Protein AF-A0A2J4P1G3-F1 (afdb_monomer)

InterPro domains:
  IPR060211 EcpR-like, N-terminal domain [PF27348] (8-126)

Foldseek 3Di:
DPQAWWFFLFDPVRATLPDDGDPVNVPDPGAGETEPPPPDPVVSVVVSVLVVVAPAFPDSLHEYEYAQEPVVVVSVLDCVNVVSVVVSVHAYEYEYEPVRLQQLLQCCVPPPSHVYYHYPPPDDVLSSVVSNCNRVVHDDDDPRDHHDDPVRSVVSD

Sequence (157 aa):
MKHGNVLCQSCSVKCQILPEQEFSASQCLNPKVCIWPGVNVFFEAGVRSLINSISIITSSEGFVFVDFSWRNIHFFMNDEWVEYLASTNMKVILLADVKMAALANYYKQNEKSVTEVLYLSEGLGATLINFRKVFIGLPLFRRSGRALTKKERQVLY

Mean predicted aligned error: 5.06 Å

Nearest PDB structures (foldseek):
  5o8y-assembly1_D  TM=5.180E-01  e=1.360E+00  Salmonella enterica subsp. enterica serovar Typhimurium str. LT2
  7csg-assembly1_B  TM=3.743E-01  e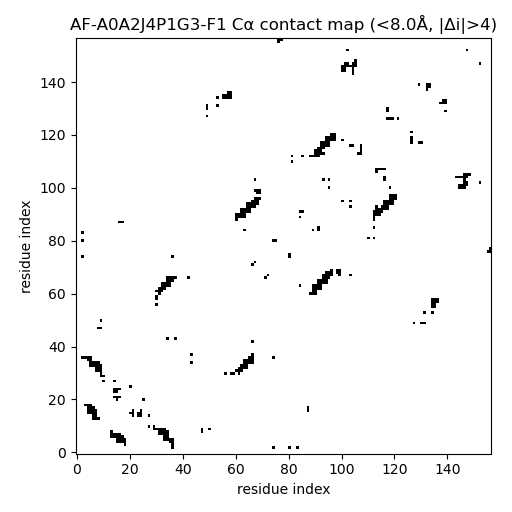=7.902E+00  Arabidopsis thaliana

pLDDT: mean 86.78, std 8.21, range [50.44, 96.69]

Solvent-accessible surface area (backbone atoms only — not comparable to full-atom values): 8988 Å² total; per-residue (Å²): 130,87,82,62,58,38,33,29,67,61,48,97,80,40,35,31,56,31,88,64,62,37,72,63,42,76,68,53,84,54,67,47,33,29,45,34,76,64,85,48,68,66,58,51,51,52,53,46,56,50,56,76,71,51,94,62,70,69,55,89,59,23,35,36,42,30,64,39,32,68,92,47,42,82,66,63,49,56,67,64,53,60,54,58,54,42,73,70,63,25,40,28,33,37,39,18,33,79,88,26,38,28,58,51,39,30,43,50,74,73,35,84,46,34,70,44,77,47,61,63,79,66,46,70,72,54,42,54,52,51,52,52,28,58,40,57,68,47,87,73,84,88,78,77,71,68,50,49,50,77,71,61,52,57,72,67,91

Radius of gyration: 14.96 Å; Cα contacts (8 Å, |Δi|>4): 234; chains: 1; bounding box: 43×34×27 Å

Secondary structure (DSSP, 8-state):
-----EEESSSTT--EEESS--HHHHS--S--EEEES---HHHHHHHHHHHHT-S----TT-EEEEEE-GGGGGGGSSSHHHHHHHTTTPEEEEEE-TTTHHHHHHHHHH-TTEEEEEEGGG-HHHHHHHHHHHHHTPPPP----PPPPHHHHHTT-

Structure (mmCIF, N/CA/C/O backbone):
data_AF-A0A2J4P1G3-F1
#
_entry.id   AF-A0A2J4P1G3-F1
#
loop_
_atom_site.group_PDB
_atom_site.id
_atom_site.type_symbol
_atom_site.label_atom_id
_atom_site.label_alt_id
_atom_site.label_comp_id
_atom_site.label_asym_id
_atom_site.label_entity_id
_atom_site.label_seq_id
_atom_site.pdbx_PDB_ins_code
_atom_site.Cartn_x
_atom_site.Cartn_y
_atom_site.Cartn_z
_atom_site.occupancy
_atom_site.B_iso_or_equiv
_atom_site.auth_seq_id
_atom_site.auth_comp_id
_atom_site.auth_asym_id
_atom_site.auth_atom_id
_atom_site.pdbx_PDB_model_num
ATOM 1 N N . MET A 1 1 ? -5.675 -16.998 6.233 1.00 50.44 1 MET A N 1
ATOM 2 C CA . MET A 1 1 ? -5.007 -17.201 4.917 1.00 50.44 1 MET A CA 1
ATOM 3 C C . MET A 1 1 ? -3.503 -17.032 5.103 1.00 50.44 1 MET A C 1
ATOM 5 O O . MET A 1 1 ? -3.115 -16.333 6.027 1.00 50.44 1 MET A O 1
ATOM 9 N N . LYS A 1 2 ? -2.637 -17.629 4.268 1.00 70.31 2 LYS A N 1
ATOM 10 C CA . LYS A 1 2 ? -1.232 -17.180 4.226 1.00 70.31 2 LYS A CA 1
ATOM 11 C C . LYS A 1 2 ? -1.204 -15.846 3.477 1.00 70.31 2 LYS A C 1
ATOM 13 O O . LYS A 1 2 ? -1.504 -15.832 2.289 1.00 70.31 2 LYS A O 1
ATOM 18 N N . HIS A 1 3 ? -0.857 -14.757 4.161 1.00 81.94 3 HIS A N 1
ATOM 19 C CA . HIS A 1 3 ? -0.837 -13.391 3.612 1.00 81.94 3 HIS A CA 1
ATOM 20 C C . HIS A 1 3 ? 0.209 -13.165 2.509 1.00 81.94 3 HIS A C 1
ATOM 22 O O . HIS A 1 3 ? 0.262 -12.094 1.926 1.00 81.94 3 HIS A O 1
ATOM 28 N N . GLY A 1 4 ? 1.030 -14.161 2.173 1.00 87.31 4 GLY A N 1
ATOM 29 C CA . GLY A 1 4 ? 2.078 -14.033 1.161 1.00 87.31 4 GLY A CA 1
ATOM 30 C C . GLY A 1 4 ? 3.268 -13.200 1.641 1.00 87.31 4 GLY A C 1
ATOM 31 O O . GLY A 1 4 ? 3.299 -12.700 2.767 1.00 87.31 4 GLY A O 1
ATOM 32 N N . ASN A 1 5 ? 4.276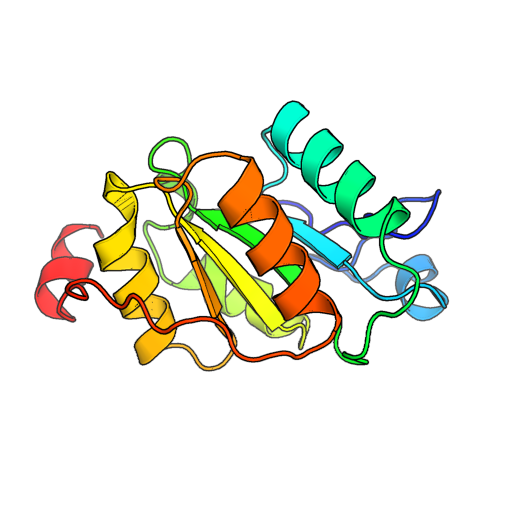 -13.076 0.785 1.00 91.81 5 ASN A N 1
ATOM 33 C CA . ASN A 1 5 ? 5.544 -12.458 1.158 1.00 91.81 5 ASN A CA 1
ATOM 34 C C . ASN A 1 5 ? 5.501 -10.941 0.949 1.00 91.81 5 ASN A C 1
ATOM 36 O O . ASN A 1 5 ? 4.900 -10.448 -0.007 1.00 91.81 5 ASN A O 1
ATOM 40 N N . VAL A 1 6 ? 6.202 -10.204 1.810 1.00 93.81 6 VAL A N 1
ATOM 41 C CA . VAL A 1 6 ? 6.477 -8.775 1.610 1.00 93.81 6 VAL A CA 1
ATOM 42 C C . VAL A 1 6 ? 7.956 -8.633 1.286 1.00 93.81 6 VAL A C 1
ATOM 44 O O . VAL A 1 6 ? 8.808 -8.833 2.151 1.00 93.81 6 VAL A O 1
ATOM 47 N N . LEU A 1 7 ? 8.255 -8.325 0.024 1.00 93.06 7 LEU A N 1
ATOM 48 C CA . LEU A 1 7 ? 9.619 -8.260 -0.502 1.00 93.06 7 LEU A CA 1
ATOM 49 C C . LEU A 1 7 ? 10.013 -6.819 -0.826 1.00 93.06 7 LEU A C 1
ATOM 51 O O . LEU A 1 7 ? 9.244 -6.086 -1.464 1.00 93.06 7 LEU A O 1
ATOM 55 N N . CYS A 1 8 ? 11.234 -6.442 -0.446 1.00 91.50 8 CYS A N 1
ATOM 56 C CA . CYS A 1 8 ? 11.802 -5.145 -0.792 1.00 91.50 8 CYS A CA 1
ATOM 57 C C . CYS A 1 8 ? 12.054 -5.045 -2.304 1.00 91.50 8 CYS A C 1
ATOM 59 O O . CYS A 1 8 ? 12.723 -5.884 -2.895 1.00 91.50 8 CYS A O 1
ATOM 61 N N . GLN A 1 9 ? 11.547 -3.991 -2.932 1.00 89.88 9 GLN A N 1
ATOM 62 C CA . GLN A 1 9 ? 11.697 -3.692 -4.358 1.00 89.88 9 GLN A CA 1
ATOM 63 C C . GLN A 1 9 ? 12.890 -2.778 -4.655 1.00 89.88 9 GLN A C 1
ATOM 65 O O . GLN A 1 9 ? 13.247 -2.594 -5.816 1.00 89.88 9 GLN A O 1
ATOM 70 N N . SER A 1 10 ? 13.507 -2.206 -3.618 1.00 88.19 10 SER A N 1
ATOM 71 C CA . SER A 1 10 ? 14.620 -1.259 -3.752 1.00 88.19 10 SER A CA 1
ATOM 72 C C . SER A 1 10 ? 15.996 -1.924 -3.759 1.00 88.19 10 SER A C 1
ATOM 74 O O . SER A 1 10 ? 16.984 -1.266 -4.066 1.00 88.19 10 SER A O 1
ATOM 76 N N . CYS A 1 11 ? 16.099 -3.204 -3.388 1.00 86.69 11 CYS A N 1
ATOM 77 C CA . CYS A 1 11 ? 17.356 -3.949 -3.419 1.00 86.69 11 CYS A CA 1
ATOM 78 C C . CYS A 1 11 ? 17.337 -5.024 -4.513 1.00 86.69 11 CYS A C 1
ATOM 80 O O . CYS A 1 11 ? 16.294 -5.586 -4.844 1.00 86.69 11 CYS A O 1
ATOM 82 N N . SER A 1 12 ? 18.510 -5.342 -5.062 1.00 85.19 12 SER A N 1
ATOM 83 C CA . SER A 1 12 ? 18.658 -6.337 -6.133 1.00 85.19 12 SER A CA 1
ATOM 84 C C . SER A 1 12 ? 18.288 -7.758 -5.700 1.00 85.19 12 SER A C 1
ATOM 86 O O . SER A 1 12 ? 17.821 -8.544 -6.518 1.00 85.19 12 SER A O 1
ATOM 88 N N . VAL A 1 13 ? 18.471 -8.078 -4.417 1.00 87.12 13 VAL A N 1
ATOM 89 C CA . VAL A 1 13 ? 18.224 -9.412 -3.845 1.00 87.12 13 VAL A CA 1
ATOM 90 C C . VAL A 1 13 ? 16.778 -9.636 -3.397 1.00 87.12 13 VAL A C 1
ATOM 92 O O . VAL A 1 13 ? 16.463 -10.718 -2.919 1.00 87.12 13 VAL A O 1
ATOM 95 N N . LYS A 1 14 ? 15.902 -8.628 -3.526 1.00 89.50 14 LYS A N 1
ATOM 96 C CA . LYS A 1 14 ? 14.504 -8.661 -3.065 1.00 89.50 14 LYS A CA 1
ATOM 97 C C . LYS A 1 14 ? 14.325 -9.220 -1.645 1.00 89.50 14 LYS A C 1
ATOM 99 O O . LYS A 1 14 ? 13.520 -10.121 -1.429 1.00 89.50 14 LYS A O 1
ATOM 104 N N . CYS A 1 15 ? 15.083 -8.690 -0.683 1.00 91.19 15 CYS A N 1
ATOM 105 C CA . CYS A 1 15 ? 15.092 -9.211 0.685 1.00 91.19 15 CYS A CA 1
ATOM 106 C C . CYS A 1 15 ? 13.686 -9.261 1.302 1.00 91.19 15 CYS A C 1
ATOM 108 O O . CYS A 1 15 ? 12.870 -8.345 1.120 1.00 91.19 15 CYS A O 1
ATOM 110 N N . GLN A 1 16 ? 13.412 -10.342 2.031 1.00 92.81 16 GLN A N 1
ATOM 111 C CA . GLN A 1 16 ? 12.106 -10.584 2.631 1.00 92.81 16 GLN A CA 1
ATOM 112 C C . GLN A 1 16 ? 11.954 -9.840 3.960 1.00 92.81 16 GLN A C 1
ATOM 114 O O . GLN A 1 16 ? 12.773 -9.976 4.868 1.00 92.81 16 GLN A O 1
ATOM 119 N N . ILE A 1 17 ? 10.874 -9.066 4.072 1.00 92.19 17 ILE A N 1
ATOM 120 C CA . ILE A 1 17 ? 10.494 -8.345 5.293 1.00 92.19 17 ILE A CA 1
ATOM 121 C C . ILE A 1 17 ? 9.489 -9.160 6.109 1.00 92.19 17 ILE A C 1
ATOM 123 O O . ILE A 1 17 ? 9.619 -9.231 7.325 1.00 92.19 17 ILE A O 1
ATOM 127 N N . LEU A 1 18 ? 8.515 -9.782 5.440 1.00 92.38 18 LEU A N 1
ATOM 128 C CA . LEU A 1 18 ? 7.523 -10.678 6.041 1.00 92.38 18 LEU A CA 1
ATOM 129 C C . LEU A 1 18 ? 7.349 -11.945 5.189 1.00 92.38 18 LEU A C 1
ATOM 131 O O . LEU A 1 18 ? 7.518 -11.856 3.965 1.00 92.38 18 LEU A O 1
ATOM 135 N N . PRO A 1 19 ? 6.957 -13.091 5.783 1.00 85.75 19 PRO A N 1
ATOM 136 C CA . PRO A 1 19 ? 6.495 -13.264 7.174 1.00 85.75 19 PRO A CA 1
ATOM 137 C C . PRO A 1 19 ? 7.612 -13.266 8.221 1.00 85.75 19 PRO A C 1
ATOM 139 O O . PRO A 1 19 ? 7.426 -12.738 9.310 1.00 85.75 19 PRO A O 1
ATOM 142 N N . GLU A 1 20 ? 8.778 -13.801 7.873 1.00 82.56 20 GLU A N 1
ATOM 143 C CA . GLU A 1 20 ? 9.974 -13.756 8.711 1.00 82.56 20 GLU A CA 1
ATOM 144 C C . GLU A 1 20 ? 10.991 -12.834 8.052 1.00 82.56 20 GLU A C 1
ATOM 146 O O . GLU A 1 20 ? 11.293 -12.977 6.860 1.00 82.56 20 GLU A O 1
ATOM 151 N N . GLN A 1 21 ? 11.495 -11.872 8.822 1.00 76.88 21 GLN A N 1
ATOM 152 C CA . GLN A 1 21 ? 12.514 -10.958 8.337 1.00 76.88 21 GLN A CA 1
ATOM 153 C C . GLN A 1 21 ? 13.822 -11.728 8.151 1.00 76.88 21 GLN A C 1
ATOM 155 O O . GLN A 1 21 ? 14.428 -12.199 9.114 1.00 76.88 21 GLN A O 1
ATOM 160 N N . GLU A 1 22 ? 14.281 -11.830 6.908 1.00 77.88 22 GLU A N 1
ATOM 161 C CA . GLU A 1 22 ? 15.582 -12.423 6.621 1.00 77.88 22 GLU A CA 1
ATOM 162 C C . GLU A 1 22 ? 16.713 -11.550 7.178 1.00 77.88 22 GLU A C 1
ATOM 164 O O . GLU A 1 22 ? 16.622 -10.320 7.226 1.00 77.88 22 GLU A O 1
ATOM 169 N N . PHE A 1 23 ? 17.850 -12.170 7.501 1.00 76.62 23 PHE A N 1
ATOM 170 C CA . PHE A 1 23 ? 19.071 -11.440 7.860 1.00 76.62 23 PHE A CA 1
ATOM 171 C C . PHE A 1 23 ? 19.493 -10.436 6.768 1.00 76.62 23 PHE A C 1
ATOM 173 O O . PHE A 1 23 ? 19.963 -9.338 7.054 1.00 76.62 23 PHE A O 1
ATOM 180 N N . SER A 1 24 ? 19.238 -10.758 5.498 1.00 72.25 24 SER A N 1
ATOM 181 C CA . SER A 1 24 ? 19.456 -9.851 4.364 1.00 72.25 24 SER A CA 1
ATOM 182 C C . SER A 1 24 ? 18.648 -8.543 4.484 1.00 72.25 24 SER A C 1
ATOM 184 O O . SER A 1 24 ? 19.103 -7.477 4.065 1.00 72.25 24 SER A O 1
ATOM 186 N N . ALA A 1 25 ? 17.458 -8.590 5.091 1.00 74.75 25 ALA A N 1
ATOM 187 C CA . ALA A 1 25 ? 16.590 -7.436 5.280 1.00 74.75 25 ALA A CA 1
ATOM 188 C C . ALA A 1 25 ? 16.996 -6.561 6.474 1.00 74.75 25 ALA A C 1
ATOM 190 O O . ALA A 1 25 ? 16.652 -5.375 6.483 1.00 74.75 25 ALA A O 1
ATOM 191 N N . SER A 1 26 ? 17.722 -7.095 7.463 1.00 75.94 26 SER A N 1
ATOM 192 C CA . SER A 1 26 ? 18.302 -6.284 8.547 1.00 75.94 26 SER A CA 1
ATOM 193 C C . SER A 1 26 ? 19.549 -5.517 8.094 1.00 75.94 26 SER A C 1
ATOM 195 O O . SER A 1 26 ? 19.818 -4.437 8.612 1.00 75.94 26 SER A O 1
ATOM 197 N N . GLN A 1 27 ? 20.254 -6.019 7.076 1.00 82.25 27 GLN A N 1
ATOM 198 C CA . GLN A 1 27 ? 21.420 -5.364 6.470 1.00 82.25 27 GLN A CA 1
ATOM 199 C C . GLN A 1 27 ? 21.085 -4.479 5.257 1.00 82.25 27 GLN A C 1
ATOM 201 O O . GLN A 1 27 ? 21.973 -3.869 4.662 1.00 82.25 27 GLN A O 1
ATOM 206 N N . CYS A 1 28 ? 19.815 -4.406 4.855 1.00 85.38 28 CYS A N 1
ATOM 207 C CA . CYS A 1 28 ? 19.410 -3.631 3.690 1.00 85.38 28 CYS A CA 1
ATOM 208 C C . CYS A 1 28 ? 19.497 -2.124 3.977 1.00 85.38 28 CYS A C 1
ATOM 210 O O . CYS A 1 28 ? 18.703 -1.585 4.744 1.00 85.38 28 CYS A O 1
ATOM 212 N N . LEU A 1 29 ? 20.444 -1.450 3.319 1.00 83.94 29 LEU A N 1
ATOM 213 C CA . LEU A 1 29 ? 20.648 0.001 3.420 1.00 83.94 29 LEU A CA 1
ATOM 214 C C . LEU A 1 29 ? 19.762 0.810 2.460 1.00 83.94 29 LEU A C 1
ATOM 216 O O . LEU A 1 29 ? 19.717 2.035 2.542 1.00 83.94 29 LEU A O 1
ATOM 220 N N . ASN A 1 30 ? 19.070 0.140 1.533 1.00 86.00 30 ASN A N 1
ATOM 221 C CA . ASN A 1 30 ? 18.170 0.810 0.602 1.00 86.00 30 ASN A CA 1
ATOM 222 C C . ASN A 1 30 ? 16.870 1.217 1.310 1.00 86.00 30 ASN A C 1
ATOM 224 O O . ASN A 1 30 ? 16.384 0.466 2.163 1.00 86.00 30 ASN A O 1
ATOM 228 N N . PRO A 1 31 ? 16.242 2.341 0.916 1.00 85.94 31 PRO A N 1
ATOM 229 C CA . PRO A 1 31 ? 14.907 2.688 1.384 1.00 85.94 31 PRO A CA 1
ATOM 230 C C . PRO A 1 31 ? 13.947 1.521 1.157 1.00 85.94 31 PRO A C 1
ATOM 232 O O . PRO A 1 31 ? 13.806 1.036 0.033 1.00 85.94 31 PRO A O 1
ATOM 235 N N . LYS A 1 32 ? 13.287 1.046 2.214 1.00 89.50 32 LYS A N 1
ATOM 236 C CA . LYS A 1 32 ? 12.393 -0.110 2.115 1.00 89.50 32 LYS A CA 1
ATOM 237 C C . LYS A 1 32 ? 11.134 0.300 1.361 1.00 89.50 32 LYS A C 1
ATOM 239 O O . LYS A 1 32 ? 10.329 1.077 1.863 1.00 89.50 32 LYS A O 1
ATOM 244 N N . VAL A 1 33 ? 10.962 -0.220 0.152 1.00 91.25 33 VAL A N 1
ATOM 245 C CA . VAL A 1 33 ? 9.741 -0.032 -0.632 1.00 91.25 33 VAL A CA 1
ATOM 246 C C . VAL A 1 33 ? 9.247 -1.398 -1.047 1.00 91.25 33 VAL A C 1
ATOM 248 O O . VAL A 1 33 ? 9.991 -2.148 -1.664 1.00 91.25 33 VAL A O 1
ATOM 251 N N . CYS A 1 34 ? 8.017 -1.735 -0.696 1.00 92.69 34 CYS A N 1
ATOM 252 C CA . CYS A 1 34 ? 7.435 -3.044 -0.951 1.00 92.69 34 CYS A CA 1
ATOM 253 C C . CYS A 1 34 ? 6.141 -2.915 -1.734 1.00 92.69 34 CYS A C 1
ATOM 255 O O . CYS A 1 34 ? 5.498 -1.864 -1.742 1.00 92.69 34 CYS A O 1
ATOM 257 N N . ILE A 1 35 ? 5.757 -4.019 -2.361 1.00 93.44 35 ILE A N 1
ATOM 258 C CA . ILE A 1 35 ? 4.488 -4.160 -3.060 1.00 93.44 35 ILE A CA 1
ATOM 259 C C . ILE A 1 35 ? 3.803 -5.405 -2.531 1.00 93.44 35 ILE A C 1
ATOM 261 O O . ILE A 1 35 ? 4.434 -6.456 -2.424 1.00 93.44 35 ILE A O 1
ATOM 265 N N . TRP A 1 36 ? 2.521 -5.284 -2.215 1.00 94.88 36 TRP A N 1
ATOM 266 C CA . TRP A 1 36 ? 1.715 -6.384 -1.708 1.00 94.88 36 TRP A CA 1
ATOM 267 C C . TRP A 1 36 ? 0.316 -6.351 -2.342 1.00 94.88 36 TRP A C 1
ATOM 269 O O . TRP A 1 36 ? -0.205 -5.261 -2.583 1.00 94.88 36 TRP A O 1
ATOM 279 N N . PRO A 1 37 ? -0.307 -7.496 -2.673 1.00 92.50 37 PRO A N 1
ATOM 280 C CA . PRO A 1 37 ? 0.167 -8.879 -2.522 1.00 92.50 37 PRO A CA 1
ATOM 281 C C . PRO A 1 37 ? 1.189 -9.324 -3.586 1.00 92.50 37 PRO A C 1
ATOM 283 O O . PRO A 1 37 ? 1.595 -10.480 -3.602 1.00 92.50 37 PRO A O 1
ATOM 286 N N . GLY A 1 38 ? 1.610 -8.432 -4.493 1.00 82.81 38 GLY A N 1
ATOM 287 C CA . GLY A 1 38 ? 2.676 -8.726 -5.464 1.00 82.81 38 GLY A CA 1
ATOM 288 C C . GLY A 1 38 ? 2.272 -9.665 -6.608 1.00 82.81 38 GLY A C 1
ATOM 289 O O . GLY A 1 38 ? 3.129 -10.192 -7.304 1.00 82.81 38 GLY A O 1
ATOM 290 N N . VAL A 1 39 ? 0.971 -9.874 -6.830 1.00 83.31 39 VAL A N 1
ATOM 291 C CA . VAL A 1 39 ? 0.460 -10.797 -7.864 1.00 83.31 39 VAL A CA 1
ATOM 292 C C . VAL A 1 39 ? 0.452 -10.205 -9.280 1.00 83.31 39 VAL A C 1
ATOM 294 O O . VAL A 1 39 ? 0.303 -10.928 -10.261 1.00 83.31 39 VAL A O 1
ATOM 297 N N . ASN A 1 40 ? 0.599 -8.884 -9.409 1.00 82.88 40 ASN A N 1
ATOM 298 C CA . ASN A 1 40 ? 0.509 -8.173 -10.681 1.00 82.88 40 ASN A CA 1
ATOM 299 C C . ASN A 1 40 ? 1.893 -7.688 -11.143 1.00 82.88 40 ASN A C 1
ATOM 301 O O . ASN A 1 40 ? 2.397 -6.664 -10.684 1.00 82.88 40 ASN A O 1
ATOM 305 N N . VAL A 1 41 ? 2.480 -8.407 -12.104 1.00 83.56 41 VAL A N 1
ATOM 306 C CA . VAL A 1 41 ? 3.835 -8.140 -12.626 1.00 83.56 41 VAL A CA 1
ATOM 307 C C . VAL A 1 41 ? 3.974 -6.777 -13.312 1.00 83.56 41 VAL A C 1
ATOM 309 O O . VAL A 1 41 ? 5.031 -6.152 -13.236 1.00 83.56 41 VAL A O 1
ATOM 312 N N . PHE A 1 42 ? 2.916 -6.280 -13.960 1.00 80.62 42 PHE A N 1
ATOM 313 C CA . PHE A 1 42 ? 2.932 -4.963 -14.605 1.00 80.62 42 PHE A CA 1
ATOM 314 C C . PHE A 1 42 ? 2.874 -3.846 -13.573 1.00 80.62 42 PHE A C 1
ATOM 316 O O . PHE A 1 42 ? 3.557 -2.830 -13.706 1.00 80.62 42 PHE A O 1
ATOM 323 N N . PHE A 1 43 ? 2.076 -4.057 -12.530 1.00 78.19 43 PHE A N 1
ATOM 324 C CA . PHE A 1 43 ? 2.001 -3.148 -11.404 1.00 78.19 43 PHE A CA 1
ATOM 325 C C . PHE A 1 43 ? 3.351 -3.067 -10.674 1.00 78.19 43 PHE A C 1
ATOM 327 O O . PHE A 1 43 ? 3.866 -1.967 -10.459 1.00 78.19 43 PHE A O 1
ATOM 334 N N . GLU A 1 44 ? 3.984 -4.215 -10.409 1.00 84.06 44 GLU A N 1
ATOM 335 C CA . GLU A 1 44 ? 5.339 -4.279 -9.849 1.00 84.06 44 GLU A CA 1
ATOM 336 C C . GLU A 1 44 ? 6.353 -3.524 -10.717 1.00 84.06 44 GLU A C 1
ATOM 338 O O . GLU A 1 44 ? 7.095 -2.677 -10.214 1.00 84.06 44 GLU A O 1
ATOM 343 N N . ALA A 1 45 ? 6.359 -3.776 -12.029 1.00 84.50 45 ALA A N 1
ATOM 344 C CA . ALA A 1 45 ? 7.261 -3.100 -12.957 1.00 84.50 45 ALA A CA 1
ATOM 345 C C . ALA A 1 45 ? 7.059 -1.574 -12.966 1.00 84.50 45 ALA A C 1
ATOM 347 O O . ALA A 1 45 ? 8.041 -0.827 -12.969 1.00 84.50 45 ALA A O 1
ATOM 348 N N . GLY A 1 46 ? 5.807 -1.107 -12.926 1.00 80.88 46 GLY A N 1
ATOM 349 C CA . GLY A 1 46 ? 5.472 0.317 -12.890 1.00 80.88 46 GLY A CA 1
ATOM 350 C C . GLY A 1 46 ? 5.961 1.010 -11.617 1.00 80.88 46 GLY A C 1
ATOM 351 O O . GLY A 1 46 ? 6.630 2.043 -11.692 1.00 80.88 46 GLY A O 1
ATOM 352 N N . VAL A 1 47 ? 5.702 0.420 -10.447 1.00 78.56 47 VAL A N 1
ATOM 353 C CA . VAL A 1 47 ? 6.189 0.957 -9.165 1.00 78.56 47 VAL A CA 1
ATOM 354 C C . VAL A 1 47 ? 7.715 0.910 -9.092 1.00 78.56 47 VAL A C 1
ATOM 356 O O . VAL A 1 47 ? 8.330 1.877 -8.648 1.00 78.56 47 VAL A O 1
ATOM 359 N N . ARG A 1 48 ? 8.359 -0.151 -9.587 1.00 83.00 48 ARG A N 1
ATOM 360 C CA . ARG A 1 48 ? 9.827 -0.224 -9.638 1.00 83.00 48 ARG A CA 1
ATOM 361 C C . ARG A 1 48 ? 10.425 0.862 -10.531 1.00 83.00 48 ARG A C 1
ATOM 363 O O . ARG A 1 48 ? 11.389 1.514 -10.142 1.00 83.00 48 ARG A O 1
ATOM 370 N N . SER A 1 49 ? 9.830 1.104 -11.700 1.00 83.38 49 SER A N 1
ATOM 371 C CA . SER A 1 49 ? 10.240 2.208 -12.577 1.00 83.38 49 SER A CA 1
ATOM 372 C C . SER A 1 49 ? 10.096 3.568 -11.890 1.00 83.38 49 SER A C 1
ATOM 374 O O . SER A 1 49 ? 10.926 4.451 -12.101 1.00 83.38 49 SER A O 1
ATOM 376 N N . LEU A 1 50 ? 9.056 3.744 -11.073 1.00 79.12 50 LEU A N 1
ATOM 377 C CA . LEU A 1 50 ? 8.850 4.951 -10.279 1.00 79.12 50 LEU A CA 1
ATOM 378 C C . LEU A 1 50 ? 9.926 5.126 -9.210 1.00 79.12 50 LEU A C 1
ATOM 380 O O . LEU A 1 50 ? 10.514 6.204 -9.149 1.00 79.12 50 LEU A O 1
ATOM 384 N N . ILE A 1 51 ? 10.206 4.085 -8.420 1.00 79.69 51 ILE A N 1
ATOM 385 C CA . ILE A 1 51 ? 11.256 4.089 -7.387 1.00 79.69 51 ILE A CA 1
ATOM 386 C C . ILE A 1 51 ? 12.593 4.496 -8.009 1.00 79.69 51 ILE A C 1
ATOM 388 O O . ILE A 1 51 ? 13.233 5.428 -7.534 1.00 79.69 51 ILE A O 1
ATOM 392 N N . ASN A 1 52 ? 12.958 3.881 -9.137 1.00 82.56 52 ASN A N 1
ATOM 393 C CA . ASN A 1 52 ? 14.203 4.185 -9.845 1.00 82.56 52 ASN A CA 1
ATOM 394 C C . ASN A 1 52 ? 14.259 5.623 -10.395 1.00 82.56 52 ASN A C 1
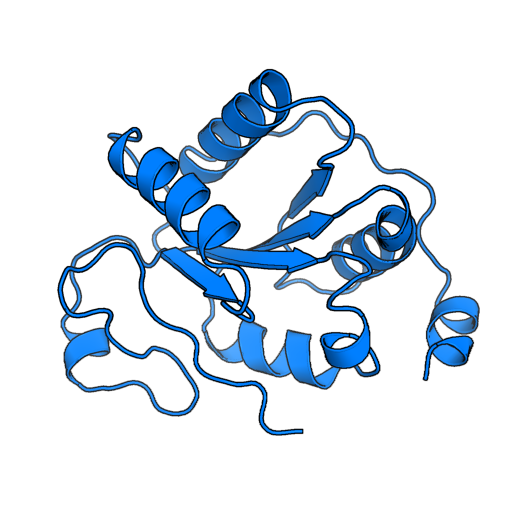ATOM 396 O O . ASN A 1 52 ? 15.342 6.131 -10.669 1.00 82.56 52 ASN A O 1
ATOM 400 N N . SER A 1 53 ? 13.109 6.281 -10.577 1.00 79.94 53 SER A N 1
ATOM 401 C CA . SER A 1 53 ? 13.033 7.668 -11.059 1.00 79.94 53 SER A CA 1
ATOM 402 C C . SER A 1 53 ? 13.129 8.719 -9.948 1.00 79.94 53 SER A C 1
ATOM 404 O O . SER A 1 53 ? 13.127 9.916 -10.243 1.00 79.94 53 SER A O 1
ATOM 406 N N . ILE A 1 54 ? 13.158 8.301 -8.680 1.00 75.50 54 ILE A N 1
ATOM 407 C CA . ILE A 1 54 ? 13.096 9.188 -7.519 1.00 75.50 54 ILE A CA 1
ATOM 408 C C . ILE A 1 54 ? 14.463 9.218 -6.843 1.00 75.50 54 ILE A C 1
ATOM 410 O O . ILE A 1 54 ? 14.957 8.208 -6.360 1.00 75.50 54 ILE A O 1
ATOM 414 N N . SER A 1 55 ? 15.065 10.404 -6.789 1.00 72.25 55 SER A N 1
ATOM 415 C CA . SER A 1 55 ? 16.389 10.606 -6.194 1.00 72.25 55 SER A CA 1
ATOM 416 C C . SER A 1 55 ? 16.371 10.703 -4.667 1.00 72.25 55 SER A C 1
ATOM 418 O O . SER A 1 55 ? 17.405 10.506 -4.037 1.00 72.25 55 SER A O 1
ATOM 420 N N . ILE A 1 56 ? 15.223 11.032 -4.064 1.00 76.31 56 ILE A N 1
ATOM 421 C CA . ILE A 1 56 ? 15.094 11.281 -2.624 1.00 76.31 56 ILE A CA 1
ATOM 422 C C . ILE A 1 56 ? 13.834 10.596 -2.099 1.00 76.31 56 ILE A C 1
ATOM 424 O O . ILE A 1 56 ? 12.727 10.881 -2.553 1.00 76.31 56 ILE A O 1
ATOM 428 N N . ILE A 1 57 ? 14.010 9.737 -1.097 1.00 81.12 57 ILE A N 1
ATOM 429 C CA . ILE A 1 57 ? 12.926 9.143 -0.316 1.00 81.12 57 ILE A CA 1
ATOM 430 C C . ILE A 1 57 ? 13.075 9.652 1.117 1.00 81.12 57 ILE A C 1
ATOM 432 O O . ILE A 1 57 ? 14.087 9.388 1.762 1.00 81.12 57 ILE A O 1
ATOM 436 N N . THR A 1 58 ? 12.096 10.411 1.610 1.00 78.81 58 THR A N 1
ATOM 437 C CA . THR A 1 58 ? 12.216 11.116 2.902 1.00 78.81 58 THR A CA 1
ATOM 438 C C . THR A 1 58 ? 11.770 10.284 4.103 1.00 78.81 58 THR A C 1
ATOM 440 O O . THR A 1 58 ? 12.058 10.643 5.241 1.00 78.81 58 THR A O 1
ATOM 443 N N . SER A 1 59 ? 11.076 9.165 3.876 1.00 81.31 59 SER A N 1
ATOM 444 C CA . SER A 1 59 ? 10.586 8.294 4.950 1.00 81.31 59 SER A CA 1
ATOM 445 C C . SER A 1 59 ? 11.623 7.239 5.334 1.00 81.31 59 SER A C 1
ATOM 447 O O . SER A 1 59 ? 11.891 6.332 4.547 1.00 81.31 59 SER A O 1
ATOM 449 N N . SER A 1 60 ? 12.143 7.308 6.561 1.00 82.06 60 SER A N 1
ATOM 450 C CA . SER A 1 60 ? 13.026 6.278 7.133 1.00 82.06 60 SER A CA 1
ATOM 451 C C . SER A 1 60 ? 12.303 4.951 7.392 1.00 82.06 60 SER A C 1
ATOM 453 O O . SER A 1 60 ? 12.902 3.889 7.260 1.00 82.06 60 SER A O 1
ATOM 455 N N . GLU A 1 61 ? 11.004 5.006 7.701 1.00 87.25 61 GLU A N 1
ATOM 456 C CA . GLU A 1 61 ? 10.140 3.837 7.928 1.00 87.25 61 GLU A CA 1
ATOM 457 C C . GLU A 1 61 ? 9.932 2.999 6.658 1.00 87.25 61 GLU A C 1
ATOM 459 O O . GLU A 1 61 ? 9.652 1.811 6.740 1.00 87.25 61 GLU A O 1
ATOM 464 N N . GLY A 1 62 ? 10.079 3.592 5.468 1.00 90.38 62 GLY A N 1
ATOM 465 C CA . GLY A 1 62 ? 9.749 2.941 4.201 1.00 90.38 62 GLY A CA 1
ATOM 466 C C . GLY A 1 62 ? 8.244 2.870 3.899 1.00 90.38 62 GLY A C 1
ATOM 467 O O . GLY A 1 62 ? 7.416 3.441 4.612 1.00 90.38 62 GLY A O 1
ATOM 468 N N . PHE A 1 63 ? 7.897 2.198 2.797 1.00 92.75 63 PHE A N 1
ATOM 469 C CA . PHE A 1 63 ? 6.544 2.156 2.231 1.00 92.75 63 PHE A CA 1
ATOM 470 C C . PHE A 1 63 ? 6.120 0.753 1.797 1.00 92.75 63 PHE A C 1
ATOM 472 O O . PHE A 1 63 ? 6.892 0.040 1.154 1.00 92.75 63 PHE A O 1
ATOM 479 N N . VAL A 1 64 ? 4.869 0.389 2.066 1.00 94.81 64 VAL A N 1
ATOM 480 C CA . VAL A 1 64 ? 4.202 -0.772 1.466 1.00 94.81 64 VAL A CA 1
ATOM 481 C C . VAL A 1 64 ? 3.085 -0.261 0.565 1.00 94.81 64 VAL A C 1
ATOM 483 O O . VAL A 1 64 ? 2.078 0.263 1.040 1.00 94.81 64 VAL A O 1
ATOM 486 N N . PHE A 1 65 ? 3.264 -0.414 -0.744 1.00 93.88 65 PHE A N 1
ATOM 487 C CA . PHE A 1 65 ? 2.233 -0.123 -1.732 1.00 93.88 65 PHE A CA 1
ATOM 488 C C . PHE A 1 65 ? 1.320 -1.334 -1.893 1.00 93.88 65 PHE A C 1
ATOM 490 O O . PHE A 1 65 ? 1.760 -2.413 -2.297 1.00 93.88 65 PHE A O 1
ATOM 497 N N . VAL A 1 66 ? 0.044 -1.146 -1.583 1.00 95.06 66 VAL A N 1
ATOM 498 C CA . VAL A 1 66 ? -0.967 -2.198 -1.649 1.00 95.06 66 VAL A CA 1
ATOM 499 C C . VAL A 1 66 ? -1.759 -2.054 -2.942 1.00 95.06 66 VAL A C 1
ATOM 501 O O . VAL A 1 66 ? -2.391 -1.017 -3.158 1.00 95.06 66 VAL A O 1
ATOM 504 N N . ASP A 1 67 ? -1.756 -3.090 -3.785 1.00 93.06 67 ASP A N 1
ATOM 505 C CA . ASP A 1 67 ? -2.653 -3.201 -4.946 1.00 93.06 67 ASP A CA 1
ATOM 506 C C . ASP A 1 67 ? -4.087 -3.454 -4.447 1.00 93.06 67 ASP A C 1
ATOM 508 O O . ASP A 1 67 ? -4.576 -4.588 -4.399 1.00 93.06 67 ASP A O 1
ATOM 512 N N . PHE A 1 68 ? -4.735 -2.367 -4.020 1.00 94.38 68 PHE A N 1
ATOM 513 C CA . PHE A 1 68 ? -6.058 -2.326 -3.404 1.00 94.38 68 PHE A CA 1
ATOM 514 C C . PHE A 1 68 ? -7.159 -2.272 -4.472 1.00 94.38 68 PHE A C 1
ATOM 516 O O . PHE A 1 68 ? -8.026 -1.394 -4.489 1.00 94.38 68 PHE A O 1
ATOM 523 N N . SER A 1 69 ? -7.094 -3.205 -5.417 1.00 92.25 69 SER A N 1
ATOM 524 C CA . SER A 1 69 ? -8.035 -3.314 -6.528 1.00 92.25 69 SER A CA 1
ATOM 525 C C . SER A 1 69 ? -9.104 -4.373 -6.272 1.00 92.25 69 SER A C 1
ATOM 527 O O . SER A 1 69 ? -8.907 -5.330 -5.522 1.00 92.25 69 SER A O 1
ATOM 529 N N . TRP A 1 70 ? -10.246 -4.236 -6.948 1.00 92.38 70 TRP A N 1
ATOM 530 C CA . TRP A 1 70 ? -11.362 -5.180 -6.849 1.00 92.38 70 TRP A CA 1
ATOM 531 C C . TRP A 1 70 ? -10.942 -6.613 -7.201 1.00 92.38 70 TRP A C 1
ATOM 533 O O . TRP A 1 70 ? -11.450 -7.576 -6.636 1.00 92.38 70 TRP A O 1
ATOM 543 N N . ARG A 1 71 ? -9.971 -6.772 -8.109 1.00 91.25 71 ARG A N 1
ATOM 544 C CA . ARG A 1 71 ? -9.422 -8.086 -8.490 1.00 91.25 71 ARG A CA 1
ATOM 545 C C . ARG A 1 71 ? -8.750 -8.802 -7.315 1.00 91.25 71 ARG A C 1
ATOM 547 O O . ARG A 1 71 ? -8.769 -10.028 -7.262 1.00 91.25 71 ARG A O 1
ATOM 554 N N . ASN A 1 72 ? -8.221 -8.040 -6.363 1.00 92.12 72 ASN A N 1
ATOM 555 C CA . ASN A 1 72 ? -7.553 -8.538 -5.167 1.00 92.12 72 ASN A CA 1
ATOM 556 C C . ASN A 1 72 ? -8.470 -8.535 -3.936 1.00 92.12 72 ASN A C 1
ATOM 558 O O . ASN A 1 72 ? -7.979 -8.719 -2.829 1.00 92.12 72 ASN A O 1
ATOM 562 N N . ILE A 1 73 ? -9.794 -8.371 -4.093 1.00 91.94 73 ILE A N 1
ATOM 563 C CA . ILE A 1 73 ? -10.714 -8.233 -2.950 1.00 91.94 73 ILE A CA 1
ATOM 564 C C . ILE A 1 73 ? -10.618 -9.372 -1.929 1.00 91.94 73 ILE A C 1
ATOM 566 O O . ILE A 1 73 ? -10.781 -9.133 -0.740 1.00 91.94 73 ILE A O 1
ATOM 570 N N . HIS A 1 74 ? -10.287 -10.585 -2.371 1.00 91.00 74 HIS A N 1
ATOM 571 C CA . HIS A 1 74 ? -10.125 -11.750 -1.501 1.00 91.00 74 HIS A CA 1
ATOM 572 C C . HIS A 1 74 ? -9.040 -11.588 -0.423 1.00 91.00 74 HIS A C 1
ATOM 574 O O . HIS A 1 74 ? -9.131 -12.228 0.618 1.00 91.00 74 HIS A O 1
ATOM 580 N N . PHE A 1 75 ? -8.054 -10.710 -0.631 1.00 92.44 75 PHE A N 1
ATOM 581 C CA . PHE A 1 75 ? -7.051 -10.362 0.378 1.00 92.44 75 PHE A CA 1
ATOM 582 C C . PHE A 1 75 ? -7.590 -9.434 1.477 1.00 92.44 75 PHE A C 1
ATOM 584 O O . PHE A 1 75 ? -6.996 -9.345 2.546 1.00 92.44 75 PHE A O 1
ATOM 591 N N . PHE A 1 76 ? -8.705 -8.747 1.220 1.00 93.25 76 PHE A N 1
ATOM 592 C CA . PHE A 1 76 ? -9.268 -7.697 2.075 1.00 93.25 76 PHE A CA 1
ATOM 593 C C . PHE A 1 76 ? -10.603 -8.112 2.716 1.00 93.25 76 PHE A C 1
ATOM 595 O O . PHE A 1 76 ? -11.373 -7.258 3.147 1.00 93.25 76 PHE A O 1
ATOM 602 N N . MET A 1 77 ? -10.893 -9.419 2.750 1.00 89.38 77 MET A N 1
ATOM 603 C CA . MET A 1 77 ? -12.106 -10.004 3.347 1.00 89.38 77 MET A CA 1
ATOM 604 C C . MET A 1 77 ? -11.996 -10.218 4.867 1.00 89.38 77 MET A C 1
ATOM 606 O O . MET A 1 77 ? -12.856 -10.852 5.465 1.00 89.38 77 MET A O 1
ATOM 610 N N . ASN A 1 78 ? -10.935 -9.725 5.505 1.00 90.50 78 ASN A N 1
ATOM 611 C CA . ASN A 1 78 ? -10.810 -9.612 6.956 1.00 90.50 78 ASN A CA 1
ATOM 612 C C . ASN A 1 78 ? -9.810 -8.490 7.295 1.00 90.50 78 ASN A C 1
ATOM 614 O O . ASN A 1 78 ? -9.257 -7.867 6.392 1.00 90.50 78 ASN A O 1
ATOM 618 N N . ASP A 1 79 ? -9.570 -8.221 8.580 1.00 92.50 79 ASP A N 1
ATOM 619 C CA . ASP A 1 79 ? -8.596 -7.203 9.012 1.00 92.50 79 ASP A CA 1
ATOM 620 C C . ASP A 1 79 ? -7.168 -7.766 9.205 1.00 92.50 79 ASP A C 1
ATOM 622 O O . ASP A 1 79 ? -6.223 -7.010 9.418 1.00 92.50 79 ASP A O 1
ATOM 626 N N . GLU A 1 80 ? -6.959 -9.079 9.055 1.00 93.88 80 GLU A N 1
ATOM 627 C CA . GLU A 1 80 ? -5.649 -9.703 9.299 1.00 93.88 80 GLU A CA 1
ATOM 628 C C . GLU A 1 80 ? -4.568 -9.177 8.338 1.00 93.88 80 GLU A C 1
ATOM 630 O O . GLU A 1 80 ? -3.398 -9.110 8.709 1.00 93.88 80 GLU A O 1
ATOM 635 N N . TRP A 1 81 ? -4.927 -8.788 7.106 1.00 95.31 81 TRP A N 1
ATOM 636 C CA . TRP A 1 81 ? -3.955 -8.247 6.146 1.00 95.31 81 TRP A CA 1
ATOM 637 C C . TRP A 1 81 ? -3.356 -6.923 6.631 1.00 95.31 81 TRP A C 1
ATOM 639 O O . TRP A 1 81 ? -2.163 -6.682 6.446 1.00 95.31 81 TRP A O 1
ATOM 649 N N . VAL A 1 82 ? -4.164 -6.052 7.250 1.00 96.00 82 VAL A N 1
ATOM 650 C CA . VAL A 1 82 ? -3.685 -4.735 7.683 1.00 96.00 82 VAL A CA 1
ATOM 651 C C . VAL A 1 82 ? -2.866 -4.858 8.959 1.00 96.00 82 VAL A C 1
ATOM 653 O O . VAL A 1 82 ? -1.849 -4.179 9.080 1.00 96.00 82 VAL A O 1
ATOM 656 N N . GLU A 1 83 ? -3.228 -5.785 9.848 1.00 95.25 83 GLU A N 1
ATOM 657 C CA . GLU A 1 83 ? -2.424 -6.158 11.017 1.00 95.25 83 GLU A CA 1
ATOM 658 C C . GLU A 1 83 ? -1.076 -6.759 10.592 1.00 95.25 83 GLU A C 1
ATOM 660 O O . GLU A 1 83 ? -0.019 -6.352 11.087 1.00 95.25 83 GLU A O 1
ATOM 665 N N . TYR A 1 84 ? -1.098 -7.664 9.608 1.00 95.94 84 TYR A N 1
ATOM 666 C CA . TYR A 1 84 ? 0.098 -8.269 9.030 1.00 95.94 84 TYR A CA 1
ATOM 667 C C . TYR A 1 84 ? 1.040 -7.208 8.461 1.00 95.94 84 TYR A C 1
ATOM 669 O O . TYR A 1 84 ? 2.212 -7.172 8.831 1.00 95.94 84 TYR A O 1
ATOM 677 N N . LEU A 1 85 ? 0.545 -6.289 7.628 1.00 96.69 85 LEU A N 1
ATOM 678 C CA . LEU A 1 85 ? 1.377 -5.219 7.071 1.00 96.69 85 LEU A CA 1
ATOM 679 C C . LEU A 1 85 ? 1.815 -4.193 8.127 1.00 96.69 85 LEU A C 1
ATOM 681 O O . LEU A 1 85 ? 2.938 -3.692 8.046 1.00 96.69 85 LEU A O 1
ATOM 685 N N . ALA A 1 86 ? 0.987 -3.900 9.134 1.00 94.75 86 ALA A N 1
ATOM 686 C CA . ALA A 1 86 ? 1.338 -2.985 10.220 1.00 94.75 86 ALA A CA 1
ATOM 687 C C . ALA A 1 86 ? 2.546 -3.477 11.035 1.00 94.75 86 ALA A C 1
ATOM 689 O O . ALA A 1 86 ? 3.342 -2.651 11.483 1.00 94.75 86 ALA A O 1
ATOM 690 N N . SER A 1 87 ? 2.745 -4.798 11.152 1.00 94.00 87 SER A N 1
ATOM 691 C CA . SER A 1 87 ? 3.907 -5.392 11.833 1.00 94.00 87 SER A CA 1
ATOM 692 C C . SER A 1 87 ? 5.263 -4.987 11.232 1.00 94.00 87 SER A C 1
ATOM 694 O O . SER A 1 87 ? 6.284 -5.040 11.916 1.00 94.00 87 SER A O 1
ATOM 696 N N . THR A 1 88 ? 5.286 -4.509 9.981 1.00 92.12 88 THR A N 1
ATOM 697 C CA . THR A 1 88 ? 6.507 -3.997 9.336 1.00 92.12 88 THR A CA 1
ATOM 698 C C . THR A 1 88 ? 6.971 -2.644 9.882 1.00 92.12 88 THR A C 1
ATOM 700 O O . THR A 1 88 ? 8.112 -2.257 9.632 1.00 92.12 88 THR A O 1
ATOM 703 N N . ASN A 1 89 ? 6.099 -1.907 10.586 1.00 92.31 89 ASN A N 1
ATOM 704 C CA . ASN A 1 89 ? 6.262 -0.488 10.939 1.00 92.31 89 ASN A CA 1
ATOM 705 C C . ASN A 1 89 ? 6.475 0.448 9.732 1.00 92.31 89 ASN A C 1
ATOM 707 O O . ASN A 1 89 ? 6.939 1.575 9.891 1.00 92.31 89 ASN A O 1
ATOM 711 N N . MET A 1 90 ? 6.143 -0.006 8.522 1.00 93.44 90 MET A N 1
ATOM 712 C CA . MET A 1 90 ? 6.239 0.788 7.301 1.00 93.44 90 MET A CA 1
ATOM 713 C C . MET A 1 90 ? 4.923 1.523 7.027 1.00 93.44 90 MET A C 1
ATOM 715 O O . MET A 1 90 ? 3.843 1.101 7.448 1.00 93.44 90 MET A O 1
ATOM 719 N N . LYS A 1 91 ? 4.990 2.600 6.240 1.00 94.38 91 LYS A N 1
ATOM 720 C CA . LYS A 1 91 ? 3.799 3.340 5.807 1.00 94.38 91 LYS A CA 1
ATOM 721 C C . LYS A 1 91 ? 3.018 2.546 4.766 1.00 94.38 91 LYS A C 1
ATOM 723 O O . LYS A 1 91 ? 3.531 2.291 3.675 1.00 94.38 91 LYS A O 1
ATOM 728 N N . VAL A 1 92 ? 1.767 2.202 5.060 1.00 96.31 92 VAL A N 1
ATOM 729 C CA . VAL A 1 92 ? 0.886 1.520 4.105 1.00 96.31 92 VAL A CA 1
ATOM 730 C C . VAL A 1 92 ? 0.206 2.560 3.214 1.00 96.31 92 VAL A C 1
ATOM 732 O O . VAL A 1 92 ? -0.397 3.521 3.704 1.00 96.31 92 VAL A O 1
ATOM 735 N N . ILE A 1 93 ? 0.327 2.375 1.899 1.00 94.69 93 ILE A N 1
ATOM 736 C CA . ILE A 1 93 ? -0.251 3.233 0.860 1.00 94.69 93 ILE A CA 1
ATOM 737 C C . ILE A 1 93 ? -1.184 2.380 0.004 1.00 94.69 93 ILE A C 1
ATOM 739 O O . ILE A 1 93 ? -0.728 1.462 -0.682 1.00 94.69 93 ILE A O 1
ATOM 743 N N . LEU A 1 94 ? -2.484 2.671 0.029 1.00 94.94 94 LEU A N 1
ATOM 744 C CA . LEU A 1 94 ? -3.469 1.915 -0.750 1.00 94.94 94 LEU A CA 1
ATOM 745 C C . LEU A 1 94 ? -3.598 2.491 -2.153 1.00 94.94 94 LEU A C 1
ATOM 747 O O . LEU A 1 94 ? -3.741 3.700 -2.323 1.00 94.94 94 LEU A O 1
ATOM 751 N N . LEU A 1 95 ? -3.602 1.627 -3.159 1.00 92.12 95 LEU A N 1
ATOM 752 C CA . LEU A 1 95 ? -3.780 2.009 -4.555 1.00 92.12 95 LEU A CA 1
ATOM 753 C C . LEU A 1 95 ? -5.131 1.498 -5.019 1.00 92.12 95 LEU A C 1
ATOM 755 O O . LEU A 1 95 ? -5.274 0.345 -5.420 1.00 92.12 95 LEU A O 1
ATOM 759 N N . ALA A 1 96 ? -6.133 2.356 -4.878 1.00 92.50 96 ALA A N 1
ATOM 760 C CA . ALA A 1 96 ? -7.523 1.975 -5.016 1.00 92.50 96 ALA A CA 1
ATOM 761 C C . ALA A 1 96 ? -8.039 2.243 -6.430 1.00 92.50 96 ALA A C 1
ATOM 763 O O . ALA A 1 96 ? -7.889 3.341 -6.980 1.00 92.50 96 ALA A O 1
ATOM 764 N N . ASP A 1 97 ? -8.715 1.249 -7.000 1.00 90.69 97 ASP A N 1
ATOM 765 C CA . ASP A 1 97 ? -9.634 1.507 -8.102 1.00 90.69 97 ASP A CA 1
ATOM 766 C C . ASP A 1 97 ? -10.939 2.148 -7.588 1.00 90.69 97 ASP A C 1
ATOM 768 O O . ASP A 1 97 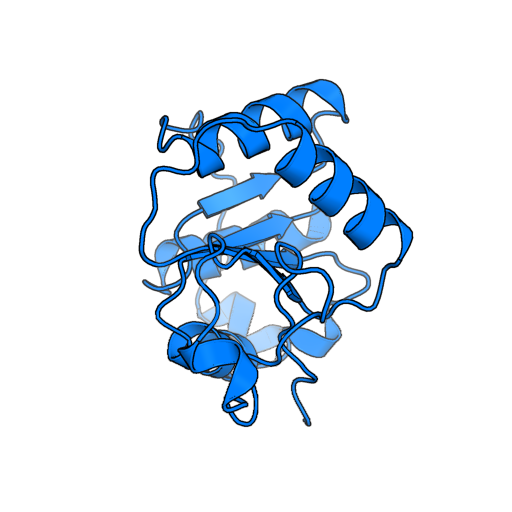? -11.195 2.243 -6.384 1.00 90.69 97 ASP A O 1
ATOM 772 N N . VAL A 1 98 ? -11.783 2.609 -8.515 1.00 89.81 98 VAL A N 1
ATOM 773 C CA . VAL A 1 98 ? -13.051 3.279 -8.178 1.00 89.81 98 VAL A CA 1
ATOM 774 C C . VAL A 1 98 ? -13.963 2.388 -7.330 1.00 89.81 98 VAL A C 1
ATOM 776 O O . VAL A 1 98 ? -14.651 2.891 -6.444 1.00 89.81 98 VAL A O 1
ATOM 779 N N . LYS A 1 99 ? -13.966 1.072 -7.575 1.00 92.38 99 LYS A N 1
ATOM 780 C CA . LYS A 1 99 ? -14.849 0.124 -6.879 1.00 92.38 99 LYS A CA 1
ATOM 781 C C . LYS A 1 99 ? -14.421 -0.063 -5.426 1.00 92.38 99 LYS A C 1
ATOM 783 O O . LYS A 1 99 ? -15.272 -0.206 -4.554 1.00 92.38 99 LYS A O 1
ATOM 788 N N . MET A 1 100 ? -13.118 -0.019 -5.169 1.00 94.12 100 MET A N 1
ATOM 789 C CA . MET A 1 100 ? -12.539 -0.205 -3.839 1.00 94.12 100 MET A CA 1
ATOM 790 C C . MET A 1 100 ? -12.379 1.097 -3.047 1.00 94.12 100 MET A C 1
ATOM 792 O O . MET A 1 100 ? -12.068 1.052 -1.857 1.00 94.12 100 MET A O 1
ATOM 796 N N . ALA A 1 101 ? -12.624 2.259 -3.663 1.00 93.56 101 ALA A N 1
ATOM 797 C CA . ALA A 1 101 ? -12.410 3.573 -3.057 1.00 93.56 101 ALA A CA 1
ATOM 798 C C . ALA A 1 101 ? -13.091 3.744 -1.687 1.00 93.56 101 ALA A C 1
ATOM 800 O O . ALA A 1 101 ? -12.493 4.298 -0.765 1.00 93.56 101 ALA A O 1
ATOM 801 N N . ALA A 1 102 ? -14.326 3.261 -1.523 1.00 94.12 102 ALA A N 1
ATOM 802 C CA . ALA A 1 102 ? -15.049 3.407 -0.260 1.00 94.12 102 ALA A CA 1
ATOM 803 C C . ALA A 1 102 ? -14.430 2.582 0.879 1.00 94.12 102 ALA A C 1
ATOM 805 O O . ALA A 1 102 ? -14.336 3.061 2.013 1.00 94.12 102 ALA A O 1
ATOM 806 N N . LEU A 1 103 ? -13.969 1.366 0.575 1.00 95.56 103 LEU A N 1
ATOM 807 C CA . LEU A 1 103 ? -13.281 0.511 1.540 1.00 95.56 103 LEU A CA 1
ATOM 808 C C . LEU A 1 103 ? -11.871 1.045 1.843 1.00 95.56 103 LEU A C 1
ATOM 810 O O . LEU A 1 103 ? -11.466 1.081 3.001 1.00 95.56 103 LEU A O 1
ATOM 814 N N . ALA A 1 104 ? -11.154 1.558 0.840 1.00 95.75 104 ALA A N 1
ATOM 815 C CA . ALA A 1 104 ? -9.855 2.198 1.048 1.00 95.75 104 ALA A CA 1
ATOM 816 C C . ALA A 1 104 ? -9.968 3.419 1.978 1.00 95.75 104 ALA A C 1
ATOM 818 O O . ALA A 1 104 ? -9.167 3.580 2.897 1.00 95.75 104 ALA A O 1
ATOM 819 N N . ASN A 1 105 ? -11.005 4.244 1.792 1.00 95.12 105 ASN A N 1
ATOM 820 C CA . ASN A 1 105 ? -11.300 5.370 2.679 1.00 95.12 105 ASN A CA 1
ATOM 821 C C . ASN A 1 105 ? -11.628 4.927 4.108 1.00 95.12 105 ASN A C 1
ATOM 823 O O . ASN A 1 105 ? -11.208 5.592 5.053 1.00 95.12 105 ASN A O 1
ATOM 827 N N . TYR A 1 106 ? -12.344 3.810 4.278 1.00 95.50 106 TYR A N 1
ATOM 828 C CA . TYR A 1 106 ? -12.576 3.237 5.604 1.00 95.50 106 TYR A CA 1
ATOM 829 C C . TYR A 1 106 ? -11.247 2.929 6.298 1.00 95.50 106 TYR A C 1
ATOM 831 O O . TYR A 1 106 ? -11.007 3.422 7.401 1.00 95.50 106 TYR A O 1
ATOM 839 N N . TYR A 1 107 ? -10.356 2.185 5.639 1.00 96.50 107 TYR A N 1
ATOM 840 C CA . TYR A 1 107 ? -9.059 1.836 6.218 1.00 96.50 107 TYR A CA 1
ATOM 841 C C . TYR A 1 107 ? -8.196 3.071 6.473 1.00 96.50 107 TYR A C 1
ATOM 843 O O . TYR A 1 107 ? -7.606 3.195 7.538 1.00 96.50 107 TYR A O 1
ATOM 851 N N . LYS A 1 108 ? -8.212 4.055 5.572 1.00 95.19 108 LYS A N 1
ATOM 852 C CA . LYS A 1 108 ? -7.496 5.323 5.760 1.00 95.19 108 LYS A CA 1
ATOM 853 C C . LYS A 1 108 ? -7.933 6.107 7.002 1.00 95.19 108 LYS A C 1
A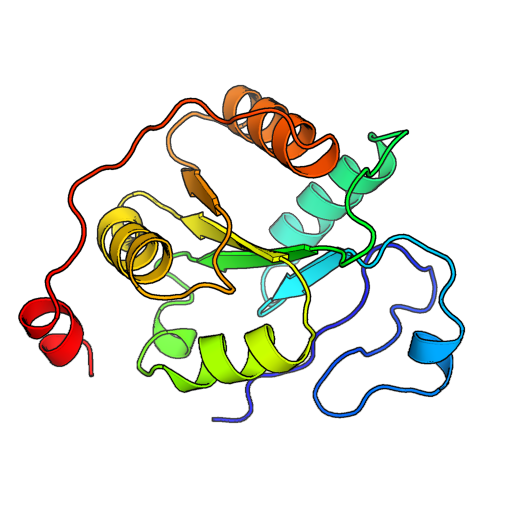TOM 855 O O . LYS A 1 108 ? -7.130 6.843 7.574 1.00 95.19 108 LYS A O 1
ATOM 860 N N . GLN A 1 109 ? -9.205 6.003 7.379 1.00 94.19 109 GLN A N 1
ATOM 861 C CA . GLN A 1 109 ? -9.775 6.705 8.531 1.00 94.19 109 GLN A CA 1
ATOM 862 C C . GLN A 1 109 ? -9.620 5.930 9.841 1.00 94.19 109 GLN A C 1
ATOM 864 O O . GLN A 1 109 ? -9.568 6.552 10.900 1.00 94.19 109 GLN A O 1
ATOM 869 N N . ASN A 1 110 ? -9.583 4.597 9.778 1.00 94.50 110 ASN A N 1
ATOM 870 C CA . ASN A 1 110 ? -9.650 3.740 10.963 1.00 94.50 110 ASN A CA 1
ATOM 871 C C . ASN A 1 110 ? -8.311 3.064 11.303 1.00 94.50 110 ASN A C 1
ATOM 873 O O . ASN A 1 110 ? -8.087 2.771 12.473 1.00 94.50 110 ASN A O 1
ATOM 877 N N . GLU A 1 111 ? -7.404 2.890 10.337 1.00 95.38 111 GLU A N 1
ATOM 878 C CA . GLU A 1 111 ? -6.114 2.221 10.533 1.00 95.38 111 GLU A CA 1
ATOM 879 C C . GLU A 1 111 ? -4.942 3.195 10.453 1.00 95.38 111 GLU A C 1
ATOM 881 O O . GLU A 1 111 ? -4.681 3.819 9.424 1.00 95.38 111 GLU A O 1
ATOM 886 N N . LYS A 1 112 ? -4.181 3.297 11.548 1.00 93.62 112 LYS A N 1
ATOM 887 C CA . LYS A 1 112 ? -3.056 4.242 11.653 1.00 93.62 112 LYS A CA 1
ATOM 888 C C . LYS A 1 112 ? -1.910 3.921 10.691 1.00 93.62 112 LYS A C 1
ATOM 890 O O . LYS A 1 112 ? -1.250 4.844 10.221 1.00 93.62 112 LYS A O 1
ATOM 895 N N . SER A 1 113 ? -1.678 2.639 10.401 1.00 94.06 113 SER A N 1
ATOM 896 C CA . SER A 1 113 ? -0.649 2.191 9.453 1.00 94.06 113 SER A CA 1
ATOM 897 C C . SER A 1 113 ? -0.959 2.631 8.018 1.00 94.06 113 SER A C 1
ATOM 899 O O . SER A 1 113 ? -0.038 2.830 7.223 1.00 94.06 113 SER A O 1
ATOM 901 N N . VAL A 1 114 ? -2.240 2.854 7.690 1.00 96.31 114 VAL A N 1
ATOM 902 C CA . VAL A 1 114 ? -2.691 3.335 6.381 1.00 96.31 114 VAL A CA 1
ATOM 903 C C . VAL A 1 114 ? -2.531 4.850 6.296 1.00 96.31 114 VAL A C 1
ATOM 905 O O . VAL A 1 114 ? -3.399 5.664 6.629 1.00 96.31 114 VAL A O 1
ATOM 908 N N . THR A 1 115 ? -1.368 5.258 5.808 1.0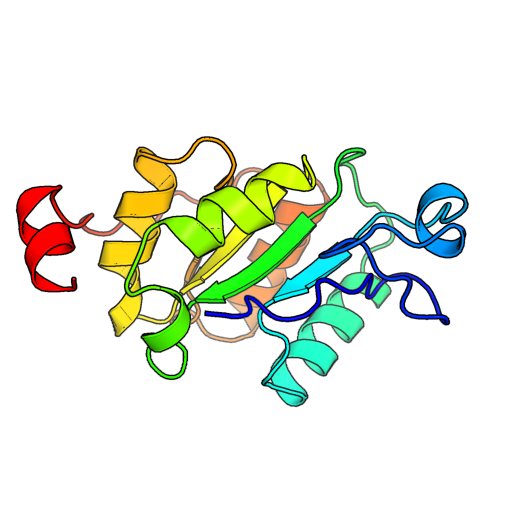0 93.69 115 THR A N 1
ATOM 909 C CA . THR A 1 115 ? -0.993 6.671 5.746 1.00 93.69 115 THR A CA 1
ATOM 910 C C . THR A 1 115 ? -1.557 7.411 4.545 1.00 93.69 115 THR A C 1
ATOM 912 O O . THR A 1 115 ? -1.711 8.627 4.645 1.00 93.69 115 THR A O 1
ATOM 915 N N . GLU A 1 116 ? -1.931 6.732 3.458 1.00 93.31 116 GLU A N 1
ATOM 916 C CA . GLU A 1 116 ? -2.486 7.408 2.282 1.00 93.31 116 GLU A CA 1
ATOM 917 C C . GLU A 1 116 ? -3.254 6.475 1.333 1.00 93.31 116 GLU A C 1
ATOM 919 O O . GLU A 1 116 ? -3.033 5.261 1.331 1.00 93.31 116 GLU A O 1
ATOM 924 N N . VAL A 1 117 ? -4.136 7.056 0.511 1.00 92.62 117 VAL A N 1
ATOM 925 C CA . VAL A 1 117 ? -4.828 6.365 -0.592 1.00 92.62 117 VAL A CA 1
ATOM 926 C C . VAL A 1 117 ? -4.581 7.105 -1.906 1.00 92.62 117 VAL A C 1
ATOM 928 O O . VAL A 1 117 ? -4.889 8.290 -2.023 1.00 92.62 117 VAL A O 1
ATOM 931 N N . LEU A 1 118 ? -4.072 6.402 -2.920 1.00 90.25 118 LEU A N 1
ATOM 932 C CA . LEU A 1 118 ? -3.995 6.899 -4.294 1.00 90.25 118 LEU A CA 1
ATOM 933 C C . LEU A 1 118 ? -5.112 6.276 -5.128 1.00 90.25 118 LEU A C 1
ATOM 935 O O . LEU A 1 118 ? -5.210 5.055 -5.233 1.00 90.25 118 LEU A O 1
ATOM 939 N N . TYR A 1 119 ? -5.918 7.116 -5.769 1.00 88.19 119 TYR A N 1
ATOM 940 C CA . TYR A 1 119 ? -6.982 6.666 -6.662 1.00 88.19 119 TYR A CA 1
ATOM 941 C C . TYR A 1 119 ? -6.465 6.549 -8.092 1.00 88.19 119 TYR A C 1
ATOM 943 O O . TYR A 1 119 ? -5.928 7.505 -8.657 1.00 88.19 119 TYR A O 1
ATOM 951 N N . LEU A 1 120 ? -6.648 5.378 -8.700 1.00 82.62 120 LEU A N 1
ATOM 952 C CA . LEU A 1 120 ? -6.154 5.086 -10.051 1.00 82.62 120 LEU A CA 1
ATOM 953 C C . LEU A 1 120 ? -7.078 5.604 -11.172 1.00 82.62 120 LEU A C 1
ATOM 955 O O . LEU A 1 120 ? -6.779 5.440 -12.351 1.00 82.62 120 LEU A O 1
ATOM 959 N N . SER A 1 121 ? -8.194 6.251 -10.829 1.00 74.69 121 SER A N 1
ATOM 960 C CA . SER A 1 121 ? -9.192 6.759 -11.783 1.00 74.69 121 SER A CA 1
ATOM 961 C C . SER A 1 121 ? -8.769 8.010 -12.557 1.00 74.69 121 SER A C 1
ATOM 963 O O . SER A 1 121 ? -9.476 8.431 -13.465 1.00 74.69 121 SER A O 1
ATOM 965 N N . GLU A 1 122 ? -7.648 8.631 -12.192 1.00 67.19 122 GLU A N 1
ATOM 966 C CA . GLU A 1 122 ? -7.243 9.963 -12.672 1.00 67.19 122 GLU A CA 1
ATOM 967 C C . GLU A 1 122 ? -6.292 9.924 -13.878 1.00 67.19 122 GLU A C 1
ATOM 969 O O . GLU A 1 122 ? -5.804 10.959 -14.331 1.00 67.19 122 GLU A O 1
ATOM 974 N N . GLY A 1 123 ? -6.038 8.728 -14.411 1.00 71.12 123 GLY A N 1
ATOM 975 C CA . GLY A 1 123 ? -5.075 8.505 -15.482 1.00 71.12 123 GLY A CA 1
ATOM 976 C C . GLY A 1 123 ? -3.629 8.460 -14.980 1.00 71.12 123 GLY A C 1
ATOM 977 O O . GLY A 1 123 ? -3.277 8.977 -13.918 1.00 71.12 123 GLY A O 1
ATOM 978 N N . LEU A 1 124 ? -2.765 7.828 -15.778 1.00 73.25 124 LEU A N 1
ATOM 979 C CA . LEU A 1 124 ? -1.397 7.487 -15.382 1.00 73.25 124 LEU A CA 1
ATOM 980 C C . LEU A 1 124 ? -0.580 8.712 -14.934 1.00 73.25 124 LEU A C 1
ATOM 982 O O . LEU A 1 124 ? 0.106 8.647 -13.920 1.00 73.25 124 LEU A O 1
ATOM 986 N N . GLY A 1 125 ? -0.681 9.843 -15.640 1.00 77.75 125 GLY A N 1
ATOM 987 C CA . GLY A 1 125 ? 0.095 11.049 -15.325 1.00 77.75 125 GLY A CA 1
ATOM 988 C C . GLY A 1 125 ? -0.177 11.610 -13.925 1.00 77.75 125 GLY A C 1
ATOM 989 O O . GLY A 1 125 ? 0.762 11.891 -13.179 1.00 77.75 125 GLY A O 1
ATOM 990 N N . ALA A 1 126 ? -1.450 11.719 -13.535 1.00 80.12 126 ALA A N 1
ATOM 991 C CA . ALA A 1 126 ? -1.838 12.199 -12.208 1.00 80.12 126 ALA A CA 1
ATOM 992 C C . ALA A 1 126 ? -1.397 11.222 -11.107 1.00 80.12 126 ALA A C 1
ATOM 994 O O . ALA A 1 126 ? -0.843 11.636 -10.085 1.00 80.12 126 ALA A O 1
ATOM 995 N N . THR A 1 127 ? -1.558 9.917 -11.350 1.00 78.44 127 THR A N 1
ATOM 996 C CA . THR A 1 127 ? -1.083 8.869 -10.442 1.00 78.44 127 THR A CA 1
ATOM 997 C C . THR A 1 127 ? 0.428 8.973 -10.213 1.00 78.44 127 THR A C 1
ATOM 999 O O . THR A 1 127 ? 0.853 9.018 -9.060 1.00 78.44 127 THR A O 1
ATOM 1002 N N . LEU A 1 128 ? 1.242 9.104 -11.269 1.00 80.44 128 LEU A N 1
ATOM 1003 C CA . LEU A 1 128 ? 2.704 9.234 -11.155 1.00 80.44 128 LEU A CA 1
ATOM 1004 C C . LEU A 1 128 ? 3.121 10.454 -10.311 1.00 80.44 128 LEU A C 1
ATOM 1006 O O . LEU A 1 128 ? 4.042 10.360 -9.497 1.00 80.44 128 LEU A O 1
ATOM 1010 N N . ILE A 1 129 ? 2.436 11.592 -10.468 1.00 85.38 129 ILE A N 1
ATOM 1011 C CA . ILE A 1 129 ? 2.688 12.798 -9.661 1.00 85.38 129 ILE A CA 1
ATOM 1012 C C . ILE A 1 129 ? 2.401 12.528 -8.182 1.00 85.38 129 ILE A C 1
ATOM 1014 O O . ILE A 1 129 ? 3.208 12.890 -7.323 1.00 85.38 129 ILE A O 1
ATOM 1018 N N . ASN A 1 130 ? 1.278 11.879 -7.873 1.00 87.31 130 ASN A N 1
ATOM 1019 C CA . ASN A 1 130 ? 0.913 11.566 -6.494 1.00 87.31 130 ASN A CA 1
ATOM 1020 C C . ASN A 1 130 ? 1.880 10.554 -5.862 1.00 87.31 130 ASN A C 1
ATOM 1022 O O . ASN A 1 130 ? 2.291 10.750 -4.723 1.00 87.31 130 ASN A O 1
ATOM 1026 N N . PHE A 1 131 ? 2.332 9.546 -6.612 1.00 85.44 131 PHE A N 1
ATOM 1027 C CA . PHE A 1 131 ? 3.394 8.643 -6.160 1.00 85.44 131 PHE A CA 1
ATOM 1028 C C . PHE A 1 131 ? 4.657 9.410 -5.770 1.00 85.44 131 PHE A C 1
ATOM 1030 O O . PHE A 1 131 ? 5.163 9.239 -4.664 1.00 85.44 131 PHE A O 1
ATOM 1037 N N . ARG A 1 132 ? 5.142 10.300 -6.646 1.00 86.12 132 ARG A N 1
ATOM 1038 C CA . ARG A 1 132 ? 6.323 11.123 -6.347 1.00 86.12 132 ARG A CA 1
ATOM 1039 C C . ARG A 1 132 ? 6.132 11.930 -5.072 1.00 86.12 132 ARG A C 1
ATOM 1041 O O . ARG A 1 132 ? 7.022 11.909 -4.231 1.00 86.12 132 ARG A O 1
ATOM 1048 N N . LYS A 1 133 ? 4.972 12.576 -4.905 1.00 89.31 133 LYS A N 1
ATOM 1049 C CA . LYS A 1 133 ? 4.631 13.336 -3.692 1.00 89.31 133 LYS A CA 1
ATOM 1050 C C . LYS A 1 133 ? 4.691 12.478 -2.427 1.00 89.31 133 LYS A C 1
ATOM 1052 O O . LYS A 1 133 ? 5.272 12.936 -1.450 1.00 89.31 133 LYS A O 1
ATOM 1057 N N . VAL A 1 134 ? 4.176 11.244 -2.463 1.00 89.19 134 VAL A N 1
ATOM 1058 C CA . VAL A 1 134 ? 4.255 10.298 -1.332 1.00 89.19 134 VAL A CA 1
ATOM 1059 C C . VAL A 1 134 ? 5.708 10.049 -0.921 1.00 89.19 134 VAL A C 1
ATOM 1061 O O . VAL A 1 134 ? 6.035 10.174 0.257 1.00 89.19 134 VAL A O 1
ATOM 1064 N N . PHE A 1 135 ? 6.596 9.761 -1.876 1.00 85.69 135 PHE A N 1
ATOM 1065 C CA . PHE A 1 135 ? 7.999 9.451 -1.575 1.00 85.69 135 PHE A CA 1
ATOM 1066 C C . PHE A 1 135 ? 8.782 10.619 -0.965 1.00 85.69 135 PHE A C 1
ATOM 1068 O O . PHE A 1 135 ? 9.644 10.393 -0.115 1.00 85.69 135 PHE A O 1
ATOM 1075 N N . ILE A 1 136 ? 8.480 11.853 -1.376 1.00 86.31 136 ILE A N 1
ATOM 1076 C CA . ILE A 1 136 ? 9.132 13.064 -0.851 1.00 86.31 136 ILE A CA 1
ATOM 1077 C C . ILE A 1 136 ? 8.397 13.672 0.352 1.00 86.31 136 ILE A C 1
ATOM 1079 O O . ILE A 1 136 ? 8.878 14.640 0.936 1.00 86.31 136 ILE A O 1
ATOM 1083 N N . GLY A 1 137 ? 7.254 13.108 0.755 1.00 84.12 137 GLY A N 1
ATOM 1084 C CA . GLY A 1 137 ? 6.466 13.582 1.896 1.00 84.12 137 GLY A CA 1
ATOM 1085 C C . GLY A 1 137 ? 5.665 14.858 1.624 1.00 84.12 137 GLY A C 1
ATOM 1086 O O . GLY A 1 137 ? 5.307 15.569 2.562 1.00 84.12 137 GLY A O 1
ATOM 1087 N N . LEU A 1 138 ? 5.380 15.169 0.357 1.00 85.25 138 LEU A N 1
ATOM 1088 C CA . LEU A 1 138 ? 4.491 16.275 0.015 1.00 85.25 138 LEU A CA 1
ATOM 1089 C C . LEU A 1 138 ? 3.022 15.878 0.217 1.00 85.25 138 LEU A C 1
ATOM 1091 O O . LEU A 1 138 ? 2.643 14.741 -0.073 1.00 85.25 138 LEU A O 1
ATOM 1095 N N . PRO A 1 139 ? 2.168 16.824 0.644 1.00 79.94 139 PRO A N 1
ATOM 1096 C CA . PRO A 1 139 ? 0.752 16.555 0.821 1.00 79.94 139 PRO A CA 1
ATOM 1097 C C . PRO A 1 139 ? 0.093 16.186 -0.511 1.00 79.94 139 PRO A C 1
ATOM 1099 O O . PRO A 1 139 ? 0.324 16.818 -1.552 1.00 79.94 139 PRO A O 1
ATOM 1102 N N . LEU A 1 140 ? -0.779 15.182 -0.469 1.00 81.25 140 LEU A N 1
ATOM 1103 C CA . LEU A 1 140 ? -1.685 14.897 -1.570 1.00 81.25 140 LEU 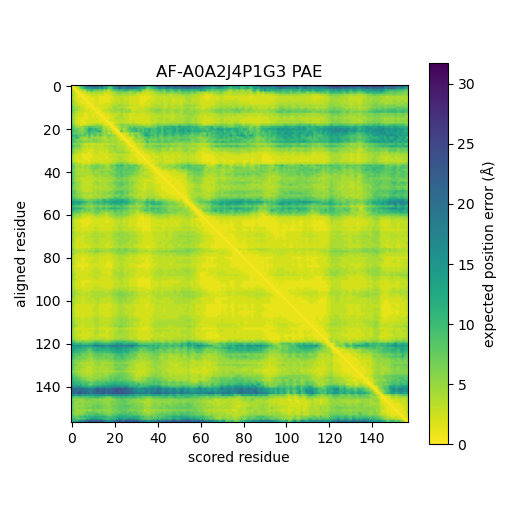A CA 1
ATOM 1104 C C . LEU A 1 140 ? -2.910 15.799 -1.500 1.00 81.25 140 LEU A C 1
ATOM 1106 O O . LEU A 1 140 ? -3.351 16.216 -0.426 1.00 81.25 140 LEU A O 1
ATOM 1110 N N . PHE A 1 141 ? -3.484 16.092 -2.665 1.00 70.88 141 PHE A N 1
ATOM 1111 C CA . PHE A 1 141 ? -4.779 16.748 -2.692 1.00 70.88 141 PHE A CA 1
ATOM 1112 C C . PHE A 1 141 ? -5.809 15.772 -2.121 1.00 70.88 141 PHE A C 1
ATOM 1114 O O . PHE A 1 141 ? -6.002 14.686 -2.669 1.00 70.88 141 PHE A O 1
ATOM 1121 N N . ARG A 1 142 ? -6.451 16.143 -1.009 1.00 63.47 142 ARG A N 1
ATOM 1122 C CA . ARG A 1 142 ? -7.440 15.291 -0.343 1.00 63.47 142 ARG A CA 1
ATOM 1123 C C . ARG A 1 142 ? -8.657 15.117 -1.243 1.00 63.47 142 ARG A C 1
ATOM 1125 O O . ARG A 1 142 ? -9.548 15.959 -1.274 1.00 63.47 142 ARG A O 1
ATOM 1132 N N . ARG A 1 143 ? -8.706 13.995 -1.950 1.00 62.94 143 ARG A N 1
ATOM 1133 C CA . ARG A 1 143 ? -9.916 13.487 -2.596 1.00 62.94 143 ARG A CA 1
ATOM 1134 C C . ARG A 1 143 ? -10.417 12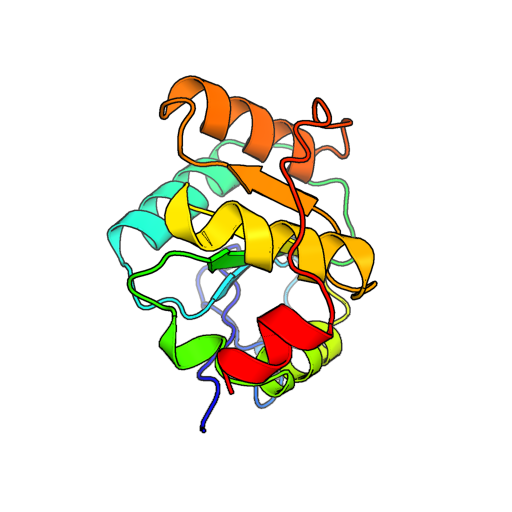.330 -1.751 1.00 62.94 143 ARG A C 1
ATOM 1136 O O . ARG A 1 143 ? -10.143 11.182 -2.060 1.00 62.94 143 ARG A O 1
ATOM 1143 N N . SER A 1 144 ? -11.085 12.605 -0.634 1.00 64.75 144 SER A N 1
ATOM 1144 C CA . SER A 1 144 ? -11.783 11.523 0.065 1.00 64.75 144 SER A CA 1
ATOM 1145 C C . SER A 1 144 ? -13.193 11.432 -0.493 1.00 64.75 144 SER A C 1
ATOM 1147 O O . SER A 1 144 ? -14.009 12.333 -0.291 1.00 64.75 144 SER A O 1
ATOM 1149 N N . GLY A 1 145 ? -13.470 10.344 -1.204 1.00 76.69 145 GLY A N 1
ATOM 1150 C CA . GLY A 1 145 ? -14.841 9.924 -1.443 1.00 76.69 145 GLY A CA 1
ATOM 1151 C C . GLY A 1 145 ? -15.505 9.474 -0.140 1.00 76.69 145 GLY A C 1
ATOM 1152 O O . GLY A 1 145 ? -14.921 9.520 0.946 1.00 76.69 145 GLY A O 1
ATOM 1153 N N . ARG A 1 146 ? -16.744 9.002 -0.247 1.00 90.62 146 ARG A N 1
ATOM 1154 C CA . ARG A 1 146 ? -17.441 8.363 0.870 1.00 90.62 146 ARG A CA 1
ATOM 1155 C C . ARG A 1 146 ? -16.623 7.169 1.390 1.00 90.62 146 ARG A C 1
ATOM 1157 O O . ARG A 1 146 ? -16.209 6.332 0.597 1.00 90.62 146 ARG A O 1
ATOM 1164 N N . ALA A 1 147 ? -16.458 7.059 2.707 1.00 92.88 147 ALA A N 1
ATOM 1165 C CA . ALA A 1 147 ? -15.975 5.841 3.358 1.00 92.88 147 ALA A CA 1
ATOM 1166 C C . ALA A 1 147 ? -17.134 4.875 3.635 1.00 92.88 147 ALA A C 1
ATOM 1168 O O . ALA A 1 147 ? -18.260 5.316 3.893 1.00 92.88 147 ALA A O 1
ATOM 1169 N N . LEU A 1 148 ? -16.858 3.569 3.624 1.00 92.94 148 LEU A N 1
ATOM 1170 C CA . LEU A 1 148 ? -17.795 2.606 4.206 1.00 92.94 148 LEU A CA 1
ATOM 1171 C C . LEU A 1 148 ? -17.983 2.895 5.696 1.00 92.94 148 LEU A C 1
ATOM 1173 O O . LEU A 1 148 ? -17.066 3.342 6.383 1.00 92.94 148 LEU A O 1
ATOM 1177 N N . THR A 1 149 ? -19.172 2.613 6.213 1.00 93.00 149 THR A N 1
ATOM 1178 C CA . THR A 1 149 ? -19.380 2.542 7.663 1.00 93.00 149 THR A CA 1
ATOM 1179 C C . THR A 1 149 ? -18.882 1.202 8.213 1.00 93.00 149 THR A C 1
ATOM 1181 O O . THR A 1 149 ? -18.749 0.223 7.476 1.00 93.00 149 THR A O 1
ATOM 1184 N N . LYS A 1 150 ? -18.679 1.112 9.536 1.00 89.75 150 LYS A N 1
ATOM 1185 C CA . LYS A 1 150 ? -18.337 -0.162 10.201 1.00 89.75 150 LYS A CA 1
ATOM 1186 C C . LYS A 1 150 ? -19.343 -1.277 9.880 1.00 89.75 150 LYS A C 1
ATOM 1188 O O . LYS A 1 150 ? -18.931 -2.406 9.643 1.00 89.75 150 LYS A O 1
ATOM 1193 N N . LYS A 1 151 ? -20.642 -0.949 9.825 1.00 91.69 151 LYS A N 1
ATOM 1194 C CA . LYS A 1 151 ? -21.717 -1.900 9.491 1.00 91.69 151 LYS A CA 1
ATOM 1195 C C . LYS A 1 151 ? -21.638 -2.372 8.040 1.00 91.69 151 LYS A C 1
ATOM 1197 O O . LYS A 1 151 ? -21.782 -3.555 7.781 1.00 91.69 151 LYS A O 1
ATOM 1202 N N . GLU A 1 152 ? -21.384 -1.464 7.101 1.00 90.81 152 GLU A N 1
ATOM 1203 C CA . GLU A 1 152 ? -21.259 -1.821 5.680 1.00 90.81 152 GLU A CA 1
ATOM 1204 C C . GLU A 1 152 ? -20.033 -2.685 5.414 1.00 90.81 152 GLU A C 1
ATOM 1206 O O . GLU A 1 152 ? -20.109 -3.628 4.634 1.00 90.81 152 GLU A O 1
ATOM 1211 N N . ARG A 1 153 ? -18.920 -2.412 6.104 1.00 89.56 153 ARG A N 1
ATOM 1212 C CA . ARG A 1 153 ? -17.739 -3.273 6.041 1.00 89.56 153 ARG A CA 1
ATOM 1213 C C . ARG A 1 153 ? -18.035 -4.679 6.563 1.00 89.56 153 ARG A C 1
ATOM 1215 O O . ARG A 1 153 ? -17.589 -5.637 5.956 1.00 89.56 153 ARG A O 1
ATOM 1222 N N . GLN A 1 154 ? -18.789 -4.809 7.656 1.00 87.69 154 GLN A N 1
ATOM 1223 C CA . GLN A 1 154 ? -19.140 -6.117 8.225 1.00 87.69 154 GLN A CA 1
ATOM 1224 C C . GLN A 1 154 ? -19.946 -7.008 7.272 1.00 87.69 154 GLN A C 1
ATOM 1226 O O . GLN A 1 154 ? -19.935 -8.208 7.467 1.00 87.69 154 GLN A O 1
ATOM 1231 N N . VAL A 1 155 ? -20.617 -6.452 6.257 1.00 87.06 155 VAL A N 1
ATOM 1232 C CA . VAL A 1 155 ? -21.324 -7.241 5.228 1.00 87.06 155 VAL A CA 1
ATOM 1233 C C . VAL A 1 155 ? -20.357 -7.849 4.201 1.00 87.06 155 VAL A C 1
ATOM 1235 O O . VAL A 1 155 ? -20.716 -8.788 3.499 1.00 87.06 155 VAL A O 1
ATOM 1238 N N . LEU A 1 156 ?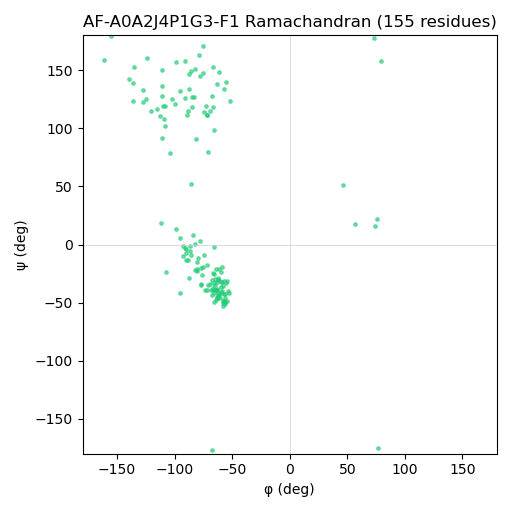 -19.139 -7.309 4.080 1.00 78.00 156 LEU A N 1
ATOM 1239 C CA . LEU A 1 156 ? -18.100 -7.856 3.201 1.00 78.00 156 LEU A CA 1
ATOM 1240 C C . LEU A 1 156 ? -17.383 -9.073 3.815 1.00 78.00 156 LEU A C 1
ATOM 1242 O O . LEU A 1 156 ? -16.629 -9.727 3.095 1.00 78.00 156 LEU A O 1
ATOM 1246 N N . TYR A 1 157 ? -17.590 -9.332 5.112 1.00 71.31 157 TYR A N 1
ATOM 1247 C CA . TYR A 1 157 ? -17.050 -10.456 5.888 1.00 71.31 157 TYR A CA 1
ATOM 1248 C C . TYR A 1 157 ? -18.150 -11.492 6.132 1.00 71.31 157 TYR A C 1
ATOM 1250 O O . TYR A 1 157 ? -17.827 -12.699 6.106 1.00 71.31 157 TYR A O 1
#

Organism: NCBI:txid1134687